Protein AF-A0A3D4QZG0-F1 (afdb_monomer)

Sequence (50 aa):
AYNDAVTDYNINREKFPQNVISSTFDFKTAALLDVVEKAEERTAPKVSFT

Radius of gyration: 19.42 Å; Cα contacts (8 Å, |Δi|>4): 21; chains: 1; bounding box: 32×24×56 Å

pLDDT: mean 80.38, std 15.43, range [50.75, 94.81]

Secondary structure (DSSP, 8-state):
-HHHHHHHHHHHHHSTTHHHHHHHTTPPPPPP------TTTTS-------

Mean predicted aligned error: 10.2 Å

Solvent-accessible surface area (backbone atoms only — not comparable to full-atom values): 3264 Å² total; per-residue (Å²): 109,69,54,56,52,31,50,53,49,44,57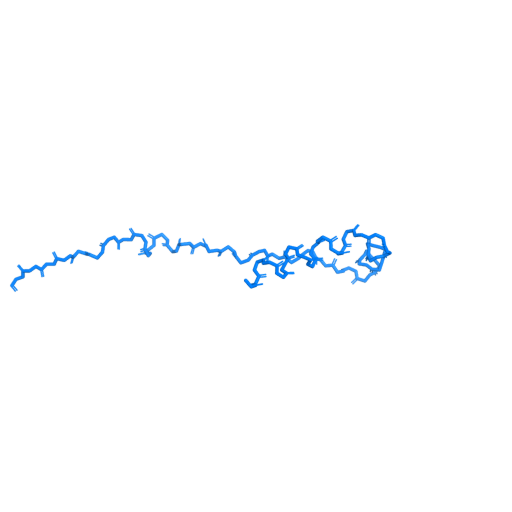,48,43,67,33,88,69,40,32,62,53,28,65,74,71,66,60,72,80,63,77,66,78,74,78,70,68,48,79,72,72,72,53,76,81,83,83,77,90,127

Structure (mmCIF, N/CA/C/O backbone):
data_AF-A0A3D4QZG0-F1
#
_entry.id   AF-A0A3D4QZG0-F1
#
loop_
_atom_site.group_PDB
_atom_site.id
_atom_site.type_symbol
_atom_site.label_atom_id
_atom_site.label_alt_id
_atom_site.label_comp_id
_atom_site.label_asym_id
_atom_site.label_entity_id
_atom_site.label_seq_id
_atom_site.pdbx_PDB_ins_code
_atom_site.Cartn_x
_atom_site.Cartn_y
_atom_site.Cartn_z
_atom_site.occupancy
_atom_site.B_iso_or_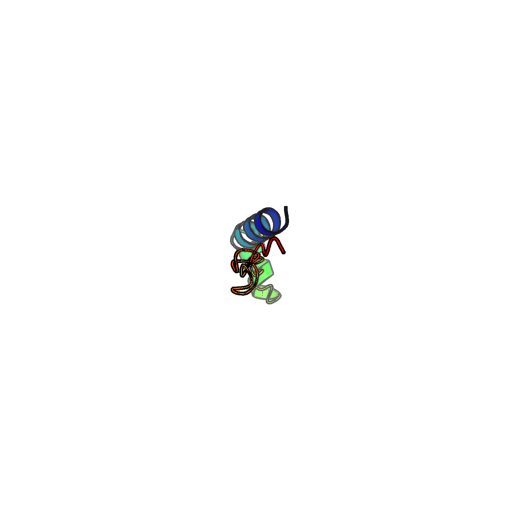equiv
_atom_site.auth_seq_id
_atom_site.auth_comp_id
_atom_site.auth_asym_id
_atom_site.auth_atom_id
_atom_site.pdbx_PDB_model_num
ATOM 1 N N . ALA A 1 1 ? 0.452 1.723 15.108 1.00 80.69 1 ALA A N 1
ATOM 2 C CA . ALA A 1 1 ? 1.719 1.170 14.584 1.00 80.69 1 ALA A CA 1
ATOM 3 C C . ALA A 1 1 ? 1.520 0.349 13.306 1.00 80.69 1 ALA A C 1
ATOM 5 O O . ALA A 1 1 ? 1.990 0.788 12.270 1.00 80.69 1 ALA A O 1
ATOM 6 N N . TYR A 1 2 ? 0.839 -0.810 13.331 1.00 85.94 2 TYR A N 1
ATOM 7 C CA . TYR A 1 2 ? 0.682 -1.638 12.116 1.00 85.94 2 TYR A CA 1
ATOM 8 C C . TYR A 1 2 ? -0.145 -0.944 11.019 1.00 85.94 2 TYR A C 1
ATOM 10 O O . TYR A 1 2 ? 0.332 -0.792 9.900 1.00 85.94 2 TYR A O 1
ATOM 18 N N . ASN A 1 3 ? -1.350 -0.463 11.349 1.00 88.00 3 ASN A N 1
ATOM 19 C CA . ASN A 1 3 ? -2.230 0.197 10.371 1.00 88.00 3 ASN A CA 1
ATOM 20 C C . ASN A 1 3 ? -1.639 1.501 9.818 1.00 88.00 3 ASN A C 1
ATOM 22 O O . ASN A 1 3 ? -1.826 1.803 8.640 1.00 88.00 3 ASN A O 1
ATOM 26 N N . ASP A 1 4 ? -0.869 2.224 10.632 1.00 89.25 4 ASP A N 1
ATOM 27 C CA . ASP A 1 4 ? -0.147 3.422 10.191 1.00 89.25 4 ASP A CA 1
ATOM 28 C C . ASP A 1 4 ? 0.912 3.047 9.144 1.00 89.25 4 ASP A C 1
ATOM 30 O O . ASP A 1 4 ? 0.925 3.597 8.047 1.00 89.25 4 ASP A O 1
ATOM 34 N N . ALA A 1 5 ? 1.723 2.020 9.427 1.00 90.44 5 ALA A N 1
ATOM 35 C CA . ALA A 1 5 ? 2.742 1.531 8.502 1.00 90.44 5 ALA A CA 1
ATOM 36 C C . ALA A 1 5 ? 2.148 0.979 7.193 1.00 90.44 5 ALA A C 1
ATOM 38 O O . ALA A 1 5 ? 2.717 1.190 6.125 1.00 90.44 5 ALA A O 1
ATOM 39 N N . VAL A 1 6 ? 1.000 0.294 7.252 1.00 91.94 6 VAL A N 1
ATOM 40 C CA . VAL A 1 6 ? 0.286 -0.192 6.058 1.00 91.94 6 VAL A CA 1
ATOM 41 C C . VAL A 1 6 ? -0.237 0.968 5.214 1.00 91.94 6 VAL A C 1
ATOM 43 O O . VAL A 1 6 ? -0.118 0.941 3.988 1.00 91.94 6 VAL A O 1
ATOM 46 N N . THR A 1 7 ? -0.780 2.000 5.856 1.00 92.88 7 THR A N 1
ATOM 47 C CA . THR A 1 7 ? -1.268 3.197 5.165 1.00 92.88 7 THR A CA 1
ATOM 48 C C . THR A 1 7 ? -0.115 3.925 4.477 1.00 92.88 7 THR A C 1
ATOM 50 O O . THR A 1 7 ? -0.194 4.196 3.279 1.00 92.88 7 THR A O 1
ATOM 53 N N . ASP A 1 8 ? 0.994 4.148 5.186 1.00 93.88 8 ASP A N 1
ATOM 54 C CA . ASP A 1 8 ? 2.201 4.761 4.625 1.00 93.88 8 ASP A CA 1
ATOM 55 C C . ASP A 1 8 ? 2.787 3.930 3.478 1.00 93.88 8 ASP A C 1
ATOM 57 O O . ASP A 1 8 ? 3.176 4.480 2.445 1.00 93.88 8 ASP A O 1
ATOM 61 N N . TYR A 1 9 ? 2.834 2.603 3.617 1.00 93.38 9 TYR A N 1
ATOM 62 C CA . TYR A 1 9 ? 3.275 1.700 2.555 1.00 93.38 9 TYR A CA 1
ATOM 63 C C . TYR A 1 9 ? 2.405 1.836 1.301 1.00 93.38 9 TYR A C 1
ATOM 65 O O . TYR A 1 9 ? 2.939 2.041 0.209 1.00 93.38 9 TYR A O 1
ATOM 73 N N . ASN A 1 10 ? 1.080 1.775 1.451 1.00 93.88 10 ASN A N 1
ATOM 74 C CA . ASN A 1 10 ? 0.140 1.880 0.336 1.00 93.88 10 ASN A CA 1
ATOM 75 C C . ASN A 1 10 ? 0.239 3.250 -0.355 1.00 93.88 1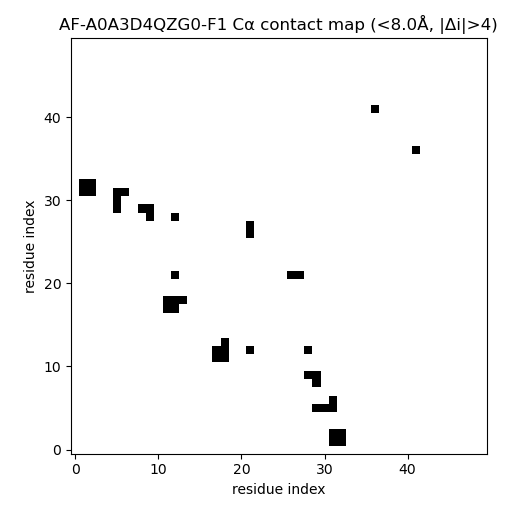0 ASN A C 1
ATOM 77 O O . ASN A 1 10 ? 0.323 3.311 -1.580 1.00 93.88 10 ASN A O 1
ATOM 81 N N . ILE A 1 11 ? 0.341 4.337 0.418 1.00 93.81 11 ILE A N 1
ATOM 82 C CA . ILE A 1 11 ? 0.534 5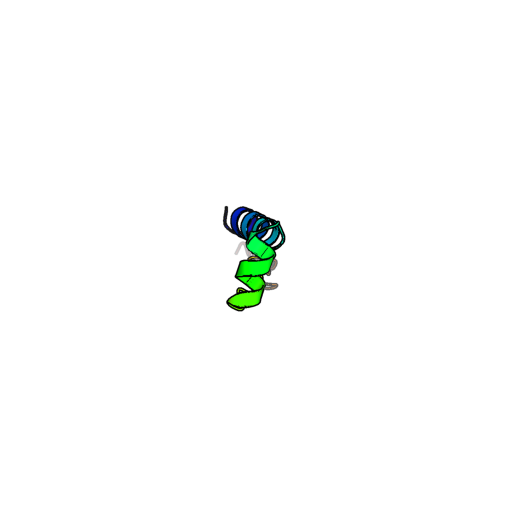.694 -0.112 1.00 93.81 11 ILE A CA 1
ATOM 83 C C . ILE A 1 11 ? 1.842 5.793 -0.906 1.00 93.81 11 ILE A C 1
ATOM 85 O O . ILE A 1 11 ? 1.871 6.377 -1.987 1.00 93.81 11 ILE A O 1
ATOM 89 N N . ASN A 1 12 ? 2.946 5.251 -0.389 1.00 93.31 12 ASN A N 1
ATOM 90 C CA . ASN A 1 12 ? 4.236 5.313 -1.076 1.00 93.31 12 ASN A CA 1
ATOM 91 C C . ASN A 1 12 ? 4.255 4.437 -2.336 1.00 93.31 12 ASN A C 1
ATOM 93 O O . ASN A 1 12 ? 4.719 4.886 -3.379 1.00 93.31 12 ASN A O 1
ATOM 97 N N . ARG A 1 13 ? 3.652 3.245 -2.298 1.00 93.31 13 ARG A N 1
ATOM 98 C CA . ARG A 1 13 ? 3.469 2.379 -3.473 1.00 93.31 13 ARG A CA 1
ATOM 99 C C . ARG A 1 13 ? 2.793 3.107 -4.644 1.00 93.31 13 ARG A C 1
ATOM 101 O O . ARG A 1 13 ? 3.093 2.808 -5.795 1.00 93.31 13 ARG A O 1
ATOM 108 N N . GLU A 1 14 ? 1.898 4.053 -4.373 1.00 91.69 14 GLU A N 1
ATOM 109 C CA . GLU A 1 14 ? 1.170 4.819 -5.394 1.00 91.69 14 GLU A CA 1
ATOM 110 C C . GLU A 1 14 ? 1.916 6.065 -5.903 1.00 91.69 14 GLU A C 1
ATOM 112 O O . GLU A 1 14 ? 1.558 6.616 -6.947 1.00 91.69 14 GLU A O 1
ATOM 117 N N . LYS A 1 15 ? 2.988 6.502 -5.229 1.00 93.94 15 LYS A N 1
ATOM 118 C CA . LYS A 1 15 ? 3.782 7.669 -5.641 1.00 93.94 15 LYS A CA 1
ATOM 119 C C . LYS A 1 15 ? 4.760 7.324 -6.758 1.00 93.94 15 LYS A C 1
ATOM 121 O O . LYS A 1 15 ? 5.327 6.237 -6.808 1.00 93.94 15 LYS A O 1
ATOM 126 N N . PHE A 1 16 ? 5.042 8.291 -7.627 1.00 92.06 16 PHE A N 1
ATOM 127 C CA . PHE A 1 16 ? 6.158 8.181 -8.565 1.00 92.06 16 PHE A CA 1
ATOM 128 C C . PHE A 1 16 ? 7.501 8.312 -7.821 1.00 92.06 16 PHE A C 1
ATOM 130 O O . PHE A 1 16 ? 7.621 9.198 -6.971 1.00 92.06 16 PHE A O 1
ATOM 137 N N . PRO A 1 17 ? 8.526 7.488 -8.124 1.00 91.19 17 PRO A N 1
ATOM 138 C CA . PRO A 1 17 ? 8.584 6.426 -9.145 1.00 91.19 17 PRO A CA 1
ATOM 139 C C . PRO A 1 17 ? 8.179 5.028 -8.640 1.00 91.19 17 PRO A C 1
ATOM 141 O O . PRO A 1 17 ? 8.250 4.046 -9.382 1.00 91.19 17 PRO A O 1
ATOM 144 N N . GLN A 1 18 ? 7.792 4.912 -7.370 1.00 91.19 18 GLN A N 1
ATOM 145 C CA . GLN A 1 18 ? 7.480 3.642 -6.716 1.00 91.19 18 GLN A CA 1
ATOM 146 C C . GLN A 1 18 ? 6.305 2.904 -7.368 1.00 91.19 18 GLN A C 1
ATOM 148 O O . GLN A 1 18 ? 6.336 1.677 -7.411 1.00 91.19 18 GLN A O 1
ATOM 153 N N . ASN A 1 19 ? 5.332 3.602 -7.952 1.00 90.50 19 ASN A N 1
ATOM 154 C CA . ASN A 1 19 ? 4.222 3.000 -8.697 1.00 90.50 19 ASN A CA 1
ATOM 155 C C . ASN A 1 19 ? 4.674 2.201 -9.932 1.00 90.50 19 ASN A C 1
ATOM 157 O O . ASN A 1 19 ? 4.143 1.122 -10.191 1.00 90.50 19 ASN A O 1
ATOM 161 N N . VAL A 1 20 ? 5.692 2.677 -10.658 1.00 92.12 20 VAL A N 1
ATOM 162 C CA . VAL A 1 20 ? 6.255 1.983 -11.829 1.00 92.12 20 VAL A CA 1
ATOM 163 C C . VAL A 1 20 ? 6.972 0.706 -11.397 1.00 92.12 20 VAL A C 1
ATOM 165 O O . VAL A 1 20 ? 6.741 -0.361 -11.964 1.00 92.12 20 VAL A O 1
ATOM 168 N N . ILE A 1 21 ? 7.798 0.793 -10.353 1.00 90.88 21 ILE A N 1
ATOM 169 C CA . ILE A 1 21 ? 8.499 -0.366 -9.781 1.00 90.88 21 ILE A CA 1
ATOM 170 C C . ILE A 1 21 ? 7.477 -1.373 -9.237 1.00 90.88 21 ILE A C 1
ATOM 172 O O . ILE A 1 21 ? 7.545 -2.557 -9.552 1.00 90.88 21 ILE A O 1
ATOM 176 N N . SER A 1 22 ? 6.477 -0.899 -8.495 1.00 91.00 22 SER A N 1
ATOM 177 C CA . SER A 1 22 ? 5.433 -1.745 -7.910 1.00 91.00 22 SER A CA 1
ATOM 178 C C . SER A 1 22 ? 4.601 -2.460 -8.967 1.00 91.00 22 SER A C 1
ATOM 180 O O . SER A 1 22 ? 4.278 -3.627 -8.785 1.00 91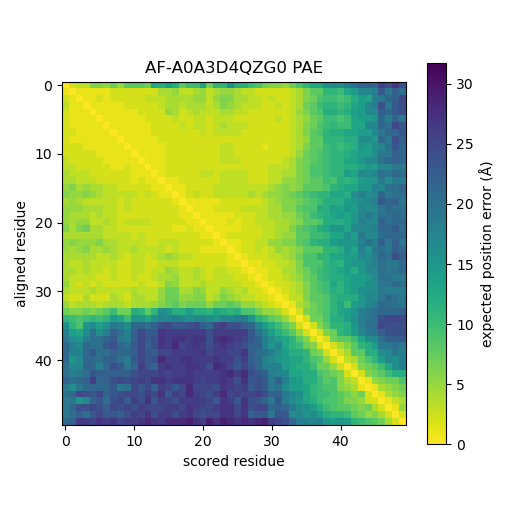.00 22 SER A O 1
ATOM 182 N N . SER A 1 23 ? 4.305 -1.804 -10.092 1.00 90.00 23 SER A N 1
ATOM 183 C CA . SER A 1 23 ? 3.636 -2.449 -11.224 1.00 90.00 23 SER A CA 1
ATOM 184 C C . SER A 1 23 ? 4.538 -3.444 -11.958 1.00 90.00 23 SER A C 1
ATOM 186 O O . SER A 1 23 ? 4.042 -4.449 -12.453 1.00 90.00 23 SER A O 1
ATOM 188 N N . THR A 1 24 ? 5.842 -3.172 -12.053 1.00 94.19 24 THR A N 1
ATOM 189 C CA . THR A 1 24 ? 6.795 -4.029 -12.780 1.00 94.19 24 THR A CA 1
ATOM 190 C C . THR A 1 24 ? 7.068 -5.335 -12.031 1.00 94.19 24 THR A C 1
ATOM 192 O O . THR A 1 24 ? 7.212 -6.382 -12.655 1.00 94.19 24 THR A O 1
ATOM 195 N N . PHE A 1 25 ? 7.115 -5.284 -10.697 1.00 94.81 25 PHE A N 1
ATOM 196 C CA . PHE A 1 25 ? 7.399 -6.438 -9.833 1.00 94.81 25 PHE A CA 1
ATOM 197 C C . PHE A 1 25 ? 6.154 -7.016 -9.134 1.00 94.81 25 PHE A C 1
ATOM 199 O O . PHE A 1 25 ? 6.296 -7.830 -8.227 1.00 94.81 25 PHE A O 1
ATOM 206 N N . ASP A 1 26 ? 4.948 -6.603 -9.541 1.00 92.31 26 ASP A N 1
ATOM 207 C CA . ASP A 1 26 ? 3.660 -7.025 -8.959 1.00 92.31 26 ASP A CA 1
ATOM 208 C C . ASP A 1 26 ? 3.590 -6.882 -7.423 1.00 92.31 26 ASP A C 1
ATOM 210 O O . ASP A 1 26 ? 3.047 -7.728 -6.708 1.00 92.31 26 ASP A O 1
ATOM 214 N N . PHE A 1 27 ? 4.139 -5.792 -6.875 1.00 92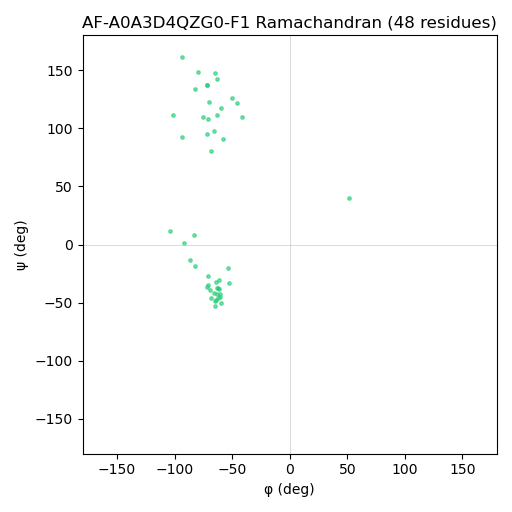.06 27 PHE A N 1
ATOM 215 C CA . PHE A 1 27 ? 3.935 -5.478 -5.462 1.00 92.06 27 PHE A CA 1
ATOM 216 C C . PHE A 1 27 ? 2.480 -5.064 -5.243 1.00 92.06 27 PHE A C 1
ATOM 218 O O . PHE A 1 27 ? 1.983 -4.116 -5.861 1.00 92.06 27 PHE A O 1
ATOM 225 N N . LYS A 1 28 ? 1.790 -5.777 -4.352 1.00 91.56 28 LYS A N 1
ATOM 226 C CA . LYS A 1 28 ? 0.361 -5.597 -4.063 1.00 91.56 28 LYS A CA 1
ATOM 227 C C . LYS A 1 28 ? 0.151 -4.651 -2.888 1.00 91.56 28 LYS A C 1
ATOM 229 O O . LYS A 1 28 ? 1.067 -4.400 -2.112 1.00 91.56 28 LYS A O 1
ATOM 234 N N . THR A 1 29 ? -1.055 -4.108 -2.774 1.00 90.38 29 THR A N 1
ATOM 235 C CA . THR A 1 29 ? -1.444 -3.329 -1.597 1.00 90.38 29 THR A CA 1
ATOM 236 C C . THR A 1 29 ? -1.416 -4.214 -0.354 1.00 90.38 29 THR A C 1
ATOM 238 O O . THR A 1 29 ? -1.770 -5.395 -0.401 1.00 90.38 29 THR A O 1
ATOM 241 N N . ALA A 1 30 ? -0.977 -3.647 0.764 1.00 90.38 30 ALA A N 1
ATOM 242 C CA . ALA A 1 30 ? -1.045 -4.316 2.049 1.00 90.38 30 ALA A CA 1
ATOM 243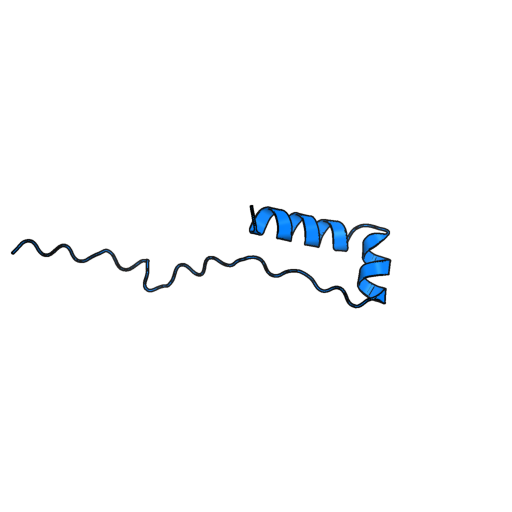 C C . ALA A 1 30 ? -2.452 -4.134 2.634 1.00 90.38 30 ALA A C 1
ATOM 245 O O . ALA A 1 30 ? -3.007 -3.031 2.608 1.00 90.38 30 ALA A O 1
ATOM 246 N N . ALA A 1 31 ? -3.028 -5.223 3.143 1.00 87.94 31 ALA A N 1
ATOM 247 C CA . ALA A 1 31 ? -4.292 -5.176 3.862 1.00 87.94 31 ALA A CA 1
ATOM 248 C C . ALA A 1 31 ? -4.079 -4.522 5.232 1.00 87.94 31 ALA A C 1
ATOM 250 O O . ALA A 1 31 ? -3.092 -4.805 5.914 1.00 87.94 31 ALA A O 1
ATOM 251 N N . LEU A 1 32 ? -5.003 -3.646 5.628 1.00 87.81 32 LEU A N 1
ATOM 252 C CA . LEU A 1 32 ? -5.035 -3.140 6.995 1.00 87.81 32 LEU A CA 1
ATOM 253 C C . LEU A 1 32 ? -5.353 -4.299 7.939 1.00 87.81 32 LEU A C 1
ATOM 255 O O . LEU A 1 32 ? -6.077 -5.229 7.578 1.00 87.81 32 LEU A O 1
ATOM 259 N N . LEU A 1 33 ? -4.810 -4.240 9.153 1.00 83.75 33 LEU A N 1
ATOM 260 C CA . LEU A 1 33 ? -5.241 -5.129 10.214 1.00 83.75 33 LEU A CA 1
ATOM 261 C C . LEU A 1 33 ? -6.621 -4.635 10.613 1.00 83.75 33 LEU A C 1
ATOM 263 O O . LEU A 1 33 ? -6.758 -3.694 11.402 1.00 83.75 33 LEU A O 1
ATOM 267 N N . ASP A 1 34 ? -7.628 -5.262 10.019 1.00 70.31 34 ASP A N 1
ATOM 268 C CA . ASP A 1 34 ? -8.979 -5.172 10.518 1.00 70.31 34 ASP A CA 1
ATOM 269 C C . ASP A 1 34 ? -8.969 -5.792 11.907 1.00 70.31 34 ASP A C 1
ATOM 271 O O . ASP A 1 34 ? -8.806 -7.002 12.091 1.00 70.31 34 ASP A O 1
ATOM 275 N N . VAL A 1 35 ? -9.161 -4.935 12.905 1.00 60.22 35 VAL A N 1
ATOM 276 C CA . VAL A 1 35 ? -9.741 -5.372 14.162 1.00 60.22 35 VAL A CA 1
ATOM 277 C C . VAL A 1 35 ? -11.182 -5.704 13.805 1.00 60.22 35 VAL A C 1
ATOM 279 O O . VAL A 1 35 ? -12.097 -4.911 14.007 1.00 60.22 35 VAL A O 1
ATOM 282 N N . VAL A 1 36 ? -11.390 -6.889 13.232 1.00 52.66 36 VAL A N 1
ATOM 283 C CA . VAL A 1 36 ? -12.612 -7.620 13.509 1.00 52.66 36 VAL A CA 1
ATOM 284 C C . VAL A 1 36 ? -12.561 -7.770 15.020 1.00 52.66 36 VAL A C 1
ATOM 286 O O . VAL A 1 36 ? -11.917 -8.676 15.544 1.00 52.66 36 VAL A O 1
ATOM 289 N N . GLU A 1 37 ? -13.142 -6.801 15.733 1.00 50.75 37 GLU A N 1
ATOM 290 C CA . GLU A 1 37 ? -13.701 -7.060 17.042 1.00 50.75 37 GLU A CA 1
ATOM 291 C C . GLU A 1 37 ? -14.391 -8.393 16.854 1.00 50.75 37 GLU A C 1
ATOM 293 O O . GLU A 1 37 ? -15.337 -8.497 16.064 1.00 50.75 37 GLU A O 1
ATOM 298 N N . LYS A 1 38 ? -13.844 -9.443 17.466 1.00 51.81 38 LYS A N 1
ATOM 299 C CA . LYS A 1 38 ? -14.546 -10.707 17.527 1.00 51.81 38 LYS A CA 1
ATOM 300 C C . LYS A 1 38 ? -15.960 -10.316 17.923 1.00 51.81 38 LYS A C 1
ATOM 302 O O . LYS A 1 38 ? -16.141 -9.648 18.942 1.00 51.81 38 LYS A O 1
ATOM 307 N N . ALA A 1 39 ? -16.964 -10.657 17.125 1.00 53.47 39 ALA A N 1
ATOM 308 C CA . ALA A 1 39 ? -18.337 -10.467 17.573 1.00 53.47 39 ALA A CA 1
ATOM 309 C C . ALA A 1 39 ? -18.539 -11.163 18.943 1.00 53.47 39 ALA A C 1
ATOM 311 O O . ALA A 1 39 ? -19.410 -10.774 19.717 1.00 53.47 39 ALA A O 1
ATOM 312 N N . GLU A 1 40 ? -17.658 -12.119 19.281 1.00 54.03 40 GLU A N 1
ATOM 313 C CA . GLU A 1 40 ? -17.493 -12.719 20.604 1.00 54.03 40 GLU A CA 1
ATOM 314 C C . GLU A 1 40 ? -16.859 -11.818 21.695 1.00 54.03 40 GLU A C 1
ATOM 316 O O . GLU A 1 40 ? -17.156 -12.016 22.863 1.00 54.03 40 GLU A O 1
ATOM 321 N N . GLU A 1 41 ? -16.017 -10.822 21.398 1.00 53.88 41 GLU A N 1
ATOM 322 C CA . GLU A 1 41 ? -15.410 -9.925 22.411 1.00 53.88 41 GLU A CA 1
ATOM 323 C C . GLU A 1 41 ? -16.338 -8.782 22.841 1.00 53.88 41 GLU A C 1
ATOM 325 O O . GLU A 1 41 ? -16.173 -8.224 23.925 1.00 53.88 41 GLU A O 1
ATOM 330 N N . ARG A 1 42 ? -17.376 -8.482 22.049 1.00 55.94 42 ARG A N 1
ATOM 331 C CA . ARG A 1 42 ? -18.481 -7.600 22.463 1.00 55.94 42 ARG A CA 1
ATOM 332 C C . ARG A 1 42 ? -19.561 -8.309 23.286 1.00 55.94 42 ARG A C 1
ATOM 334 O O . ARG A 1 42 ? -20.589 -7.699 23.586 1.00 55.94 42 ARG A O 1
ATOM 341 N N . THR A 1 43 ? -19.369 -9.565 23.702 1.00 59.28 43 THR A N 1
ATOM 342 C CA . THR A 1 43 ? -20.246 -10.141 24.728 1.00 59.28 43 THR A CA 1
ATOM 343 C C . THR A 1 43 ? -19.861 -9.561 26.082 1.00 59.28 43 THR A C 1
ATOM 345 O O . THR A 1 43 ? -18.798 -9.873 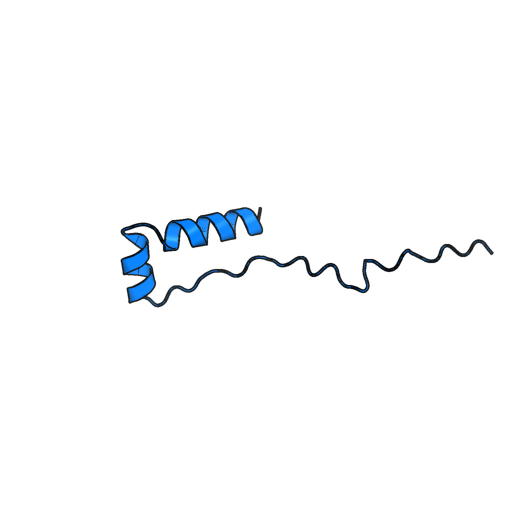26.616 1.00 59.28 43 THR A O 1
ATOM 348 N N . ALA A 1 44 ? -20.720 -8.707 26.641 1.00 64.56 44 ALA A N 1
ATOM 349 C CA . ALA A 1 44 ? -20.568 -8.250 28.016 1.00 64.56 44 ALA A CA 1
ATOM 350 C C . ALA A 1 44 ? -20.379 -9.476 28.933 1.00 64.56 44 ALA A C 1
ATOM 352 O O . ALA A 1 44 ? -21.208 -10.396 28.871 1.00 64.56 44 ALA A O 1
ATOM 353 N N . PRO A 1 45 ? -19.318 -9.536 29.761 1.00 66.25 45 PRO A N 1
ATOM 354 C CA . PRO A 1 45 ? -19.149 -10.642 30.688 1.00 66.25 45 PRO A CA 1
ATOM 355 C C . PRO A 1 45 ? -20.367 -10.670 31.615 1.00 66.25 45 PRO A C 1
ATOM 357 O O . PRO A 1 45 ? -20.637 -9.704 32.331 1.00 66.25 45 PRO A O 1
ATOM 360 N N . LYS A 1 46 ? -21.144 -11.760 31.572 1.00 67.00 46 LYS A N 1
ATOM 361 C CA . LYS A 1 46 ? -22.268 -11.963 32.493 1.00 67.00 46 LYS A CA 1
ATOM 362 C C . LYS A 1 46 ? -21.700 -12.125 33.897 1.00 67.00 46 LYS A C 1
ATOM 364 O O . LYS A 1 46 ? -21.253 -13.205 34.271 1.00 67.00 46 LYS A O 1
ATOM 369 N N . VAL A 1 47 ? -21.709 -11.042 34.664 1.00 61.72 47 VAL A N 1
ATOM 370 C CA . VAL A 1 47 ? -21.378 -11.074 36.086 1.00 61.72 47 VAL A CA 1
ATOM 371 C C . VAL A 1 47 ? -22.516 -11.771 36.833 1.00 61.72 47 VAL A C 1
ATOM 373 O O . VAL A 1 47 ? -23.620 -11.247 36.946 1.00 61.72 47 VAL A O 1
ATOM 376 N N . SER A 1 48 ? -22.256 -12.996 37.288 1.00 70.56 48 SER A N 1
ATOM 377 C CA . SER A 1 48 ? -23.119 -13.718 38.220 1.00 70.56 48 SER A CA 1
ATOM 378 C C . SER A 1 48 ? -22.502 -13.605 39.604 1.00 70.56 48 SER A C 1
ATOM 380 O O . SER A 1 48 ? -21.438 -14.168 39.850 1.00 70.56 48 SER A O 1
ATOM 382 N N . PHE A 1 49 ? -23.163 -12.874 40.495 1.00 71.31 49 PHE A N 1
ATOM 383 C CA . PHE A 1 49 ? -22.850 -12.885 41.918 1.00 71.31 49 PHE A CA 1
ATOM 384 C C . PHE A 1 49 ? -23.758 -13.927 42.576 1.00 71.31 49 PHE A C 1
ATOM 386 O O . PHE A 1 49 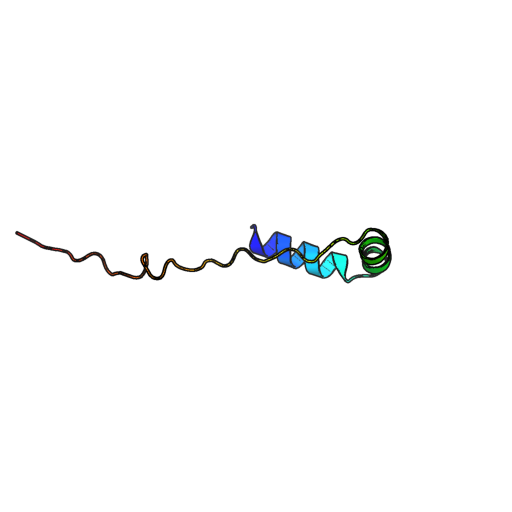? -24.912 -13.639 42.887 1.00 71.31 49 PHE A O 1
ATOM 393 N N . THR A 1 50 ? -23.256 -15.155 42.687 1.00 55.03 50 THR A N 1
ATOM 394 C CA . THR A 1 50 ? -23.759 -16.164 43.636 1.00 55.03 50 THR A CA 1
ATOM 395 C C . THR A 1 50 ? -22.945 -16.102 44.908 1.00 55.03 50 THR A C 1
ATOM 397 O O . THR A 1 50 ? -21.705 -15.994 44.767 1.00 55.03 50 THR A O 1
#

Foldseek 3Di:
DQQVVLVVVQVVCPDPPNVVVCVVVVPDRDDGPPPPVPPVVPPDPPDDDD